Protein AF-A0A2E7T793-F1 (afdb_monomer_li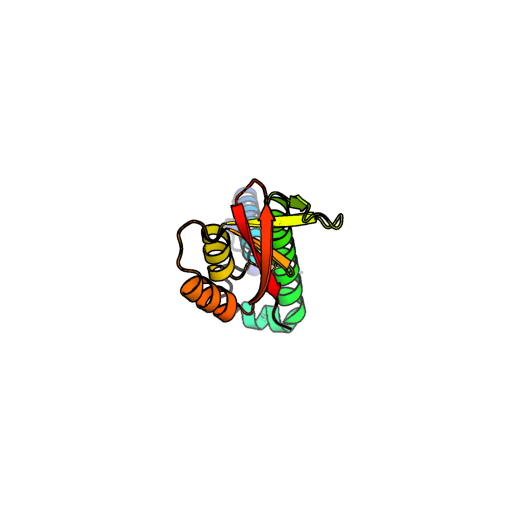te)

Sequence (150 aa):
MVDRARGIGPEYQQSKQQWDGIFEQEWTVMEERLNAGIGLDTIDELRIKNQFGEDFFEKQMNDLIAAEVHQVATEFEEVDIGDGKLLPYVYYEDFMMLSNQGIFRLEEFLLDKSRKWEKKIMEDIGAYGYQKVGYVEIFEEVVLHVTRAT

Structure (mmCIF, N/CA/C/O backbone):
data_AF-A0A2E7T793-F1
#
_entry.id   AF-A0A2E7T793-F1
#
loop_
_atom_site.group_PDB
_atom_site.id
_atom_site.type_symbol
_atom_site.label_atom_id
_atom_site.label_alt_id
_atom_site.label_comp_id
_atom_site.label_asym_id
_atom_site.label_entity_id
_atom_site.label_seq_id
_atom_site.pdbx_PDB_ins_code
_atom_site.Cartn_x
_atom_site.Cartn_y
_atom_site.Cartn_z
_atom_site.occupancy
_atom_site.B_iso_or_equiv
_atom_site.auth_seq_id
_atom_site.auth_comp_id
_atom_site.auth_asym_id
_atom_site.auth_atom_id
_atom_site.pdbx_PDB_model_num
ATOM 1 N N . MET A 1 1 ? 35.932 -16.150 -42.333 1.00 41.97 1 MET A N 1
ATOM 2 C CA . MET A 1 1 ? 35.947 -14.773 -41.776 1.00 41.97 1 MET A CA 1
ATOM 3 C C . MET A 1 1 ? 35.540 -13.684 -42.783 1.00 41.97 1 MET A C 1
ATOM 5 O O . MET A 1 1 ? 35.523 -12.527 -42.396 1.00 41.97 1 MET A O 1
ATOM 9 N N . VAL A 1 2 ? 35.164 -14.006 -44.033 1.00 45.16 2 VAL A N 1
ATOM 10 C CA . VAL A 1 2 ? 34.893 -12.999 -45.088 1.00 45.16 2 VAL A CA 1
ATOM 11 C C . VAL A 1 2 ? 33.400 -12.631 -45.218 1.00 45.16 2 VAL A C 1
ATOM 13 O O . VAL A 1 2 ? 33.073 -11.584 -45.763 1.00 45.16 2 VAL A O 1
ATOM 16 N N . ASP A 1 3 ? 32.483 -13.420 -44.648 1.00 49.38 3 ASP A N 1
ATOM 17 C CA . ASP A 1 3 ? 31.040 -13.216 -44.864 1.00 49.38 3 ASP A CA 1
ATOM 18 C C . ASP A 1 3 ? 30.373 -12.145 -43.988 1.00 49.38 3 ASP A C 1
ATOM 20 O O . ASP A 1 3 ? 29.347 -11.601 -44.382 1.00 49.38 3 ASP A O 1
ATOM 24 N N . ARG A 1 4 ? 30.956 -11.758 -42.842 1.00 49.53 4 ARG A N 1
ATOM 25 C CA . ARG A 1 4 ? 30.376 -10.688 -41.997 1.00 49.53 4 ARG A CA 1
ATOM 26 C C . ARG A 1 4 ? 30.532 -9.291 -42.605 1.00 49.53 4 ARG A C 1
ATOM 28 O O . ARG A 1 4 ? 29.728 -8.412 -42.326 1.00 49.53 4 ARG A O 1
ATOM 35 N N . ALA A 1 5 ? 31.538 -9.099 -43.459 1.00 52.06 5 ALA A N 1
ATOM 36 C CA . ALA A 1 5 ? 31.822 -7.813 -44.093 1.00 52.06 5 ALA A CA 1
ATOM 37 C C . ALA A 1 5 ? 30.872 -7.479 -45.257 1.00 52.06 5 ALA A C 1
ATOM 39 O O . ALA A 1 5 ? 30.818 -6.332 -45.677 1.00 52.06 5 ALA A O 1
ATOM 40 N N . ARG A 1 6 ? 30.124 -8.461 -45.784 1.00 54.72 6 ARG A N 1
ATOM 41 C CA . ARG A 1 6 ? 29.167 -8.250 -46.885 1.00 54.72 6 ARG A CA 1
ATOM 42 C C . ARG A 1 6 ? 27.807 -7.714 -46.437 1.00 54.72 6 ARG A C 1
ATOM 44 O O . ARG A 1 6 ? 27.066 -7.226 -47.280 1.00 54.72 6 ARG A O 1
ATOM 51 N N . GLY A 1 7 ? 27.475 -7.830 -45.150 1.00 58.91 7 GLY A N 1
ATOM 52 C CA . GLY A 1 7 ? 26.200 -7.349 -44.605 1.00 58.91 7 GLY A CA 1
ATOM 53 C C . GLY A 1 7 ? 26.212 -5.878 -44.191 1.00 58.91 7 GLY A C 1
ATOM 54 O O . GLY A 1 7 ? 25.153 -5.299 -43.988 1.00 58.91 7 GLY A O 1
ATOM 55 N N . ILE A 1 8 ? 27.397 -5.278 -44.068 1.00 63.41 8 ILE A N 1
ATOM 56 C CA . ILE A 1 8 ? 27.564 -3.893 -43.641 1.00 63.41 8 ILE A CA 1
ATOM 57 C C . ILE A 1 8 ? 27.995 -3.090 -44.871 1.00 63.41 8 ILE A C 1
ATOM 59 O O . ILE A 1 8 ? 29.052 -3.363 -45.443 1.00 63.41 8 ILE A O 1
ATOM 63 N N . GLY A 1 9 ? 27.157 -2.154 -45.317 1.00 71.00 9 GLY A N 1
ATOM 64 C CA . GLY A 1 9 ? 27.403 -1.403 -46.544 1.00 71.00 9 GLY A CA 1
ATOM 65 C C . GLY A 1 9 ? 28.609 -0.452 -46.458 1.00 71.00 9 GLY A C 1
ATOM 66 O O . GLY A 1 9 ? 29.120 -0.167 -45.367 1.00 71.00 9 GLY A O 1
ATOM 67 N N . PRO A 1 10 ? 29.116 0.024 -47.611 1.00 68.62 10 PRO A N 1
ATOM 68 C CA . PRO A 1 10 ? 30.307 0.880 -47.695 1.00 68.62 10 PRO A CA 1
ATOM 69 C C . PRO A 1 10 ? 30.200 2.180 -46.876 1.00 68.62 10 PRO A C 1
ATOM 71 O O . PRO A 1 10 ? 31.218 2.721 -46.443 1.00 68.62 10 PRO A O 1
ATOM 74 N N . GLU A 1 11 ? 28.984 2.647 -46.604 1.00 66.56 11 GLU A N 1
ATOM 75 C CA . GLU A 1 11 ? 28.648 3.777 -45.735 1.00 66.56 11 GLU A CA 1
ATOM 76 C C . GLU A 1 11 ? 29.141 3.626 -44.287 1.00 66.56 11 GLU A C 1
ATOM 78 O O . GLU A 1 11 ? 29.524 4.618 -43.665 1.00 66.56 11 GLU A O 1
ATOM 83 N N . TYR A 1 12 ? 29.216 2.403 -43.754 1.00 64.44 12 TYR A N 1
ATOM 84 C CA . TYR A 1 12 ? 29.769 2.165 -42.419 1.00 64.44 12 TYR A CA 1
ATOM 85 C C . TYR A 1 12 ? 31.281 2.383 -42.388 1.00 64.44 12 TYR A C 1
ATOM 87 O O . TYR A 1 12 ? 31.822 2.921 -41.427 1.00 64.44 12 TYR A O 1
ATOM 95 N N . GLN A 1 13 ? 31.984 1.998 -43.457 1.00 66.62 13 GLN A N 1
ATOM 96 C CA . GLN A 1 13 ? 33.438 2.150 -43.525 1.00 66.62 13 GLN A CA 1
ATOM 97 C C . GLN A 1 13 ? 33.860 3.613 -43.694 1.00 66.62 13 GLN A C 1
ATOM 99 O O . GLN A 1 13 ? 34.922 3.994 -43.205 1.00 66.62 13 GLN A O 1
ATOM 104 N N . GLN A 1 14 ? 33.032 4.433 -44.349 1.00 72.56 14 GLN A N 1
ATOM 105 C CA . GLN A 1 14 ? 33.290 5.866 -44.528 1.00 72.56 14 GLN A CA 1
ATOM 106 C C . GLN A 1 14 ? 33.033 6.682 -43.255 1.00 72.56 14 GLN A C 1
ATOM 108 O O . GLN A 1 14 ? 33.734 7.663 -43.015 1.00 72.56 14 GLN A O 1
ATOM 113 N N . SER A 1 15 ? 32.086 6.252 -42.419 1.00 68.81 15 SER A N 1
ATOM 114 C CA . SER A 1 15 ? 31.619 7.023 -41.257 1.00 68.81 15 SER A CA 1
ATOM 115 C C . SER A 1 15 ? 31.620 6.195 -39.972 1.00 68.81 15 SER A C 1
ATOM 117 O O . SER A 1 15 ? 30.709 6.305 -39.154 1.00 68.81 15 SER A O 1
ATOM 119 N N . LYS A 1 16 ? 32.633 5.340 -39.788 1.00 76.06 16 LYS A N 1
ATOM 120 C CA . LYS A 1 16 ? 32.642 4.304 -38.745 1.00 76.06 16 LYS A CA 1
ATOM 121 C C . LYS A 1 16 ? 32.351 4.833 -37.338 1.00 76.06 16 LYS A C 1
ATOM 123 O O . LYS A 1 16 ? 31.485 4.299 -36.668 1.00 76.06 16 LYS A O 1
ATOM 128 N N . GLN A 1 17 ? 33.017 5.909 -36.915 1.00 75.94 17 GLN A N 1
ATOM 129 C CA . GLN A 1 17 ? 32.803 6.494 -35.581 1.00 75.94 17 GLN A CA 1
ATOM 130 C C . GLN A 1 17 ? 31.375 7.007 -35.368 1.00 75.94 17 GLN A C 1
ATOM 132 O O . GLN A 1 17 ? 30.849 6.917 -34.265 1.00 75.94 17 GLN A O 1
ATOM 137 N N . GLN A 1 18 ? 30.747 7.542 -36.415 1.00 72.88 18 GLN A N 1
ATOM 138 C CA . GLN A 1 18 ? 29.376 8.032 -36.336 1.00 72.88 18 GLN A CA 1
ATOM 139 C C . GLN A 1 18 ? 28.397 6.866 -36.196 1.00 72.88 18 GLN A C 1
ATOM 141 O O . GLN A 1 18 ? 27.492 6.926 -35.373 1.00 72.88 18 GLN A O 1
ATOM 146 N N . TRP A 1 19 ? 28.603 5.796 -36.962 1.00 74.69 19 TRP A N 1
ATOM 147 C CA . TRP A 1 19 ? 27.784 4.592 -36.866 1.00 74.69 19 TRP A CA 1
ATOM 148 C C . TRP A 1 19 ? 27.990 3.839 -35.558 1.00 74.69 19 TRP A C 1
ATOM 150 O O . TRP A 1 19 ? 27.007 3.410 -34.972 1.00 74.69 19 TRP A O 1
ATOM 160 N N . ASP A 1 20 ? 29.228 3.726 -35.073 1.00 78.19 20 ASP A N 1
ATOM 161 C CA . ASP A 1 20 ? 29.522 3.124 -33.770 1.00 78.19 20 ASP A CA 1
ATOM 162 C C . ASP A 1 20 ? 28.809 3.902 -32.649 1.00 78.19 20 ASP A C 1
ATOM 164 O O . ASP A 1 20 ? 28.155 3.293 -31.809 1.00 78.19 20 ASP A O 1
ATOM 168 N N . GLY A 1 21 ? 28.821 5.241 -32.698 1.00 76.94 21 GLY A N 1
ATOM 169 C CA . GLY A 1 21 ? 28.079 6.074 -31.745 1.00 76.94 21 GLY A CA 1
ATOM 170 C C . GLY A 1 21 ? 26.557 5.928 -31.849 1.00 76.94 21 GLY A C 1
ATOM 171 O O . GLY A 1 21 ? 25.879 5.857 -30.828 1.00 76.94 21 GLY A O 1
ATOM 172 N N . ILE A 1 22 ? 26.014 5.833 -33.067 1.00 75.19 22 ILE A N 1
ATOM 173 C CA . ILE A 1 22 ? 24.586 5.551 -33.281 1.00 75.19 22 ILE A CA 1
ATOM 174 C C . ILE A 1 22 ? 24.234 4.172 -32.715 1.00 75.19 22 ILE A C 1
ATOM 176 O O . ILE A 1 22 ? 23.225 4.036 -32.036 1.00 75.19 22 ILE A O 1
ATOM 180 N N . PHE A 1 23 ? 25.069 3.155 -32.939 1.00 79.31 23 PHE A N 1
ATOM 181 C CA . PHE A 1 23 ? 24.820 1.811 -32.427 1.00 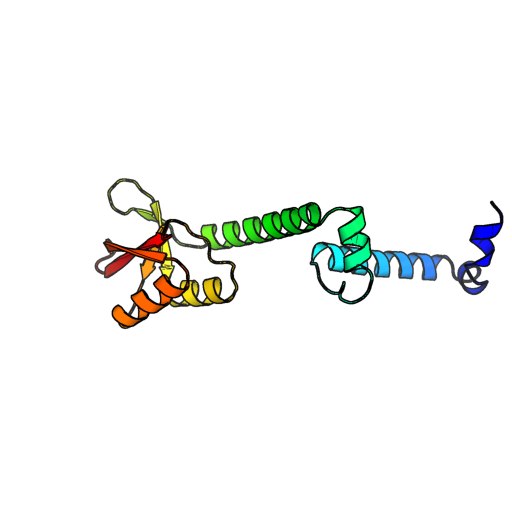79.31 23 PHE A CA 1
ATOM 182 C C . PHE A 1 23 ? 24.891 1.735 -30.908 1.00 79.31 23 PHE A C 1
ATOM 184 O O . PHE A 1 23 ? 24.049 1.068 -30.321 1.00 79.31 23 PHE A O 1
ATOM 191 N N . GLU A 1 24 ? 25.842 2.411 -30.267 1.00 77.31 24 GLU A N 1
ATOM 192 C CA . GLU A 1 24 ? 25.895 2.476 -28.804 1.00 77.31 24 GLU A CA 1
ATOM 193 C C . GLU A 1 24 ? 24.652 3.163 -28.231 1.00 77.31 24 GLU A C 1
ATOM 195 O O . GLU A 1 24 ? 24.066 2.664 -27.276 1.00 77.31 24 GLU A O 1
ATOM 200 N N . GLN A 1 25 ? 24.197 4.260 -28.841 1.00 71.31 25 GLN A N 1
ATOM 201 C CA . GLN A 1 25 ? 22.980 4.950 -28.409 1.00 71.31 25 GLN A CA 1
ATOM 202 C C . GLN A 1 25 ? 21.726 4.090 -28.592 1.00 71.31 25 GLN A C 1
ATOM 204 O O . GLN A 1 25 ? 20.933 3.958 -27.662 1.00 71.31 25 GLN A O 1
ATOM 209 N N . GLU A 1 26 ? 21.558 3.477 -29.764 1.00 72.88 26 GLU A N 1
ATOM 210 C CA . GLU A 1 26 ? 20.443 2.567 -30.040 1.00 72.88 26 GLU A CA 1
ATOM 211 C C . GLU A 1 26 ? 20.490 1.336 -29.126 1.00 72.88 26 GLU A C 1
ATOM 213 O O . GLU A 1 26 ? 19.449 0.882 -28.657 1.00 72.88 26 GLU A O 1
ATOM 218 N N . TRP A 1 27 ? 21.684 0.827 -28.805 1.00 74.44 27 TRP A N 1
ATOM 219 C CA . TRP A 1 27 ? 21.858 -0.282 -27.871 1.00 74.44 27 TRP A CA 1
ATOM 220 C C . TRP A 1 27 ? 21.428 0.088 -26.452 1.00 74.44 27 TRP A C 1
ATOM 222 O O . TRP A 1 27 ? 20.666 -0.662 -25.850 1.00 74.44 27 TRP A O 1
ATOM 232 N N . THR A 1 28 ? 21.838 1.249 -25.937 1.00 71.56 28 THR A N 1
ATOM 233 C CA . THR A 1 28 ? 21.398 1.735 -24.618 1.00 71.56 28 THR A CA 1
ATOM 234 C C . THR A 1 28 ? 19.880 1.898 -24.567 1.00 71.56 28 THR A C 1
ATOM 236 O O . THR A 1 28 ? 19.238 1.452 -23.621 1.00 71.56 28 THR A O 1
ATOM 239 N N . VAL A 1 29 ? 19.275 2.454 -25.621 1.00 71.69 29 VAL A N 1
ATOM 240 C CA . VAL A 1 29 ? 17.813 2.590 -25.717 1.00 71.69 29 VAL A CA 1
ATOM 241 C C . VAL A 1 29 ? 17.124 1.221 -25.752 1.00 71.69 29 VAL A C 1
ATOM 243 O O . VAL A 1 29 ? 16.060 1.049 -25.158 1.00 71.69 29 VAL A O 1
ATOM 246 N N . MET A 1 30 ? 17.706 0.230 -26.431 1.00 67.06 30 MET A N 1
ATOM 247 C CA . MET A 1 30 ? 17.193 -1.143 -26.442 1.00 67.06 30 MET A CA 1
ATOM 248 C C . MET A 1 30 ? 17.345 -1.828 -25.079 1.00 67.06 30 MET A C 1
ATOM 250 O O . MET A 1 30 ? 16.418 -2.505 -24.645 1.00 67.06 30 MET A O 1
ATOM 254 N N . GLU A 1 31 ? 18.469 -1.638 -24.391 1.00 69.88 31 GLU A N 1
ATOM 255 C CA . GLU A 1 31 ? 18.724 -2.171 -23.050 1.00 69.88 31 GLU A CA 1
ATOM 256 C C . GLU A 1 31 ? 17.736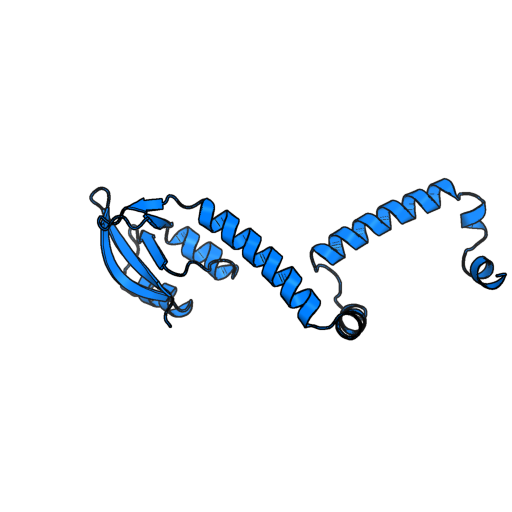 -1.603 -22.023 1.00 69.88 31 GLU A C 1
ATOM 258 O O . GLU A 1 31 ? 17.127 -2.359 -21.267 1.00 69.88 31 GLU A O 1
ATOM 263 N N . GLU A 1 32 ? 17.501 -0.291 -22.043 1.00 64.25 32 GLU A N 1
ATOM 264 C CA . GLU A 1 32 ? 16.512 0.366 -21.185 1.00 64.25 32 GLU A CA 1
ATOM 265 C C . GLU A 1 32 ? 15.094 -0.152 -21.451 1.00 64.25 32 GLU A C 1
ATOM 267 O O . GLU A 1 32 ? 14.361 -0.467 -20.514 1.00 64.25 32 GLU A O 1
ATOM 272 N N . ARG A 1 33 ? 14.712 -0.306 -22.724 1.00 66.06 33 ARG A N 1
ATOM 273 C CA . ARG A 1 33 ? 13.397 -0.847 -23.109 1.00 66.06 33 ARG A CA 1
ATOM 274 C C . ARG A 1 33 ? 13.211 -2.301 -22.693 1.00 66.06 33 ARG A C 1
ATOM 276 O O . ARG A 1 33 ? 12.134 -2.652 -22.216 1.00 66.06 33 ARG A O 1
ATOM 283 N N . LEU A 1 34 ? 14.245 -3.130 -22.848 1.00 64.19 34 LEU A N 1
ATOM 284 C CA . LEU A 1 34 ? 14.230 -4.532 -22.425 1.00 64.19 34 LEU A CA 1
ATOM 285 C C . LEU A 1 34 ? 14.117 -4.657 -20.904 1.00 64.19 34 LEU A C 1
ATOM 287 O O . LEU A 1 34 ? 13.298 -5.435 -20.427 1.00 64.19 34 LEU A O 1
ATOM 291 N N . ASN A 1 35 ? 14.877 -3.859 -20.152 1.00 63.69 35 ASN A N 1
ATOM 292 C CA . ASN A 1 35 ? 14.804 -3.838 -18.691 1.00 63.69 35 ASN A CA 1
ATOM 293 C C . ASN A 1 35 ? 13.456 -3.309 -18.175 1.00 63.69 35 ASN A C 1
ATOM 295 O O . ASN A 1 35 ? 12.989 -3.755 -17.131 1.00 63.69 35 ASN A O 1
ATOM 299 N N . ALA A 1 36 ? 12.822 -2.384 -18.900 1.00 62.78 36 ALA A N 1
ATOM 300 C CA . ALA A 1 36 ? 11.504 -1.847 -18.565 1.00 62.78 36 ALA A CA 1
ATOM 301 C C . ALA A 1 36 ? 10.332 -2.716 -19.064 1.00 62.78 36 ALA A C 1
ATOM 303 O O . ALA A 1 36 ? 9.185 -2.441 -18.722 1.00 62.78 36 ALA A O 1
ATOM 304 N N . GLY A 1 37 ? 10.590 -3.733 -19.895 1.00 56.50 37 GLY A N 1
ATOM 305 C CA . GLY A 1 37 ? 9.549 -4.575 -20.493 1.00 56.50 37 GLY A CA 1
ATOM 306 C C . GLY A 1 37 ? 8.652 -3.862 -21.518 1.00 56.50 37 GLY A C 1
ATOM 307 O O . GLY A 1 37 ? 7.553 -4.335 -21.792 1.00 56.50 37 GLY A O 1
ATOM 308 N N . ILE A 1 38 ? 9.086 -2.730 -22.091 1.00 53.56 38 ILE A N 1
ATOM 309 C CA . ILE A 1 38 ? 8.273 -1.893 -22.994 1.00 53.56 38 ILE A CA 1
ATOM 310 C C . ILE A 1 38 ? 8.713 -2.096 -24.455 1.00 53.56 38 ILE A C 1
ATOM 312 O O . ILE A 1 38 ? 9.834 -1.743 -24.823 1.00 53.56 38 ILE A O 1
ATOM 316 N N . GLY A 1 39 ? 7.804 -2.575 -25.318 1.00 51.88 39 GLY A N 1
ATOM 317 C CA . GLY A 1 39 ? 7.980 -2.589 -26.781 1.00 51.88 39 GLY A CA 1
ATOM 318 C C . GLY A 1 39 ? 8.392 -3.926 -27.410 1.00 51.88 39 GLY A C 1
ATOM 319 O O . GLY A 1 39 ? 9.032 -3.926 -28.461 1.00 51.88 39 GLY A O 1
ATOM 320 N N . LEU A 1 40 ? 8.018 -5.060 -26.815 1.00 53.34 40 LEU A N 1
ATOM 321 C CA . LEU A 1 40 ? 8.296 -6.405 -27.346 1.00 53.34 40 LEU A CA 1
ATOM 322 C C . LEU A 1 40 ? 7.102 -7.006 -28.116 1.00 53.34 40 LEU A C 1
ATOM 324 O O . LEU A 1 40 ? 6.985 -8.219 -28.256 1.00 53.34 40 LEU A O 1
ATOM 328 N N . ASP A 1 41 ? 6.227 -6.167 -28.659 1.00 52.44 41 ASP A N 1
ATOM 329 C CA . ASP A 1 41 ? 4.821 -6.540 -28.848 1.00 52.44 41 ASP A CA 1
ATOM 330 C C . ASP A 1 41 ? 4.484 -7.398 -30.081 1.00 52.44 41 ASP A C 1
ATOM 332 O O . ASP A 1 41 ? 3.302 -7.613 -30.331 1.00 52.44 41 ASP A O 1
ATOM 336 N N . THR A 1 42 ? 5.423 -7.896 -30.901 1.00 56.81 42 THR A N 1
ATOM 337 C CA . THR A 1 42 ? 4.983 -8.654 -32.106 1.00 56.81 42 THR A CA 1
ATOM 338 C C . THR A 1 42 ? 5.787 -9.868 -32.571 1.00 56.81 42 THR A C 1
ATOM 340 O O . THR A 1 42 ? 5.180 -10.740 -33.189 1.00 56.81 42 THR A O 1
ATOM 343 N N . ILE A 1 43 ? 7.089 -10.019 -32.298 1.00 51.19 43 ILE A N 1
ATOM 344 C CA . ILE A 1 43 ? 7.855 -11.220 -32.729 1.00 51.19 43 ILE A CA 1
ATOM 345 C C . ILE A 1 43 ? 8.939 -11.614 -31.708 1.00 51.19 43 ILE A C 1
ATOM 347 O O . ILE A 1 43 ? 9.193 -12.804 -31.501 1.00 51.19 43 ILE A O 1
ATOM 351 N N . ASP A 1 44 ? 9.544 -10.639 -31.029 1.00 52.44 44 ASP A N 1
ATOM 352 C CA . ASP A 1 44 ? 10.656 -10.876 -30.105 1.00 52.44 44 ASP A CA 1
ATOM 353 C C . ASP A 1 44 ? 10.222 -11.436 -28.743 1.00 52.44 44 ASP A C 1
ATOM 355 O O . ASP A 1 44 ? 10.937 -12.277 -28.202 1.00 52.44 44 ASP A O 1
ATOM 359 N N . GLU A 1 45 ? 9.023 -11.110 -28.240 1.00 52.41 45 GLU A N 1
ATOM 360 C CA . GLU A 1 45 ? 8.473 -11.712 -27.013 1.00 52.41 45 GLU A CA 1
ATOM 361 C C . GLU A 1 45 ? 8.450 -13.246 -27.083 1.00 52.41 45 GLU A C 1
ATOM 363 O O . GLU A 1 45 ? 8.926 -13.916 -26.175 1.00 52.41 45 GLU A O 1
ATOM 368 N N . LEU A 1 46 ? 7.959 -13.820 -28.188 1.00 50.84 46 LEU A N 1
ATOM 369 C CA . LEU A 1 46 ? 7.848 -15.272 -28.378 1.00 50.84 46 LEU A CA 1
ATOM 370 C C . LEU A 1 46 ? 9.211 -15.960 -28.485 1.00 50.84 46 LEU A C 1
ATOM 372 O O . LEU A 1 46 ? 9.364 -17.104 -28.052 1.00 50.84 46 LEU A O 1
ATOM 376 N N . ARG A 1 47 ? 10.205 -15.291 -29.078 1.00 51.41 47 ARG A N 1
ATOM 377 C CA . ARG A 1 47 ? 11.543 -15.863 -29.264 1.00 51.41 47 ARG A CA 1
ATOM 378 C C . ARG A 1 47 ? 12.378 -15.752 -27.993 1.00 51.41 47 ARG A C 1
ATOM 380 O O . ARG A 1 47 ? 13.072 -16.702 -27.650 1.00 51.41 47 ARG A O 1
ATOM 387 N N . ILE A 1 48 ? 12.276 -14.628 -27.288 1.00 53.97 48 ILE A N 1
ATOM 388 C CA . ILE A 1 48 ? 12.987 -14.365 -26.037 1.00 53.97 48 ILE A CA 1
ATOM 389 C C . ILE A 1 48 ? 12.353 -15.168 -24.882 1.00 53.97 48 ILE A C 1
ATOM 391 O O . ILE A 1 48 ? 13.095 -15.825 -24.152 1.00 53.97 48 ILE A O 1
ATOM 395 N N . LYS A 1 49 ? 11.013 -15.261 -24.786 1.00 51.56 49 LYS A N 1
ATOM 396 C CA . LYS A 1 49 ? 10.315 -16.160 -23.836 1.00 51.56 49 LYS A CA 1
ATOM 397 C C . LYS A 1 49 ? 10.687 -17.631 -24.046 1.00 51.56 49 LYS A C 1
ATOM 399 O O . LYS A 1 49 ? 10.934 -18.334 -23.075 1.00 51.56 49 LYS A O 1
ATOM 404 N N . ASN A 1 50 ? 10.825 -18.093 -25.294 1.00 59.09 50 ASN A N 1
ATOM 405 C CA . ASN A 1 50 ? 11.279 -19.464 -25.577 1.00 59.09 50 ASN A CA 1
ATOM 406 C C . ASN A 1 50 ? 12.762 -19.717 -25.250 1.00 59.09 50 ASN A C 1
ATOM 408 O O . ASN A 1 50 ? 13.147 -20.868 -25.055 1.00 59.09 50 ASN A O 1
ATOM 412 N N . GLN A 1 51 ? 13.610 -18.683 -25.237 1.00 56.41 51 GLN A N 1
ATOM 413 C CA . GLN A 1 51 ? 15.059 -18.836 -25.060 1.00 56.41 51 GLN A CA 1
ATOM 414 C C . GLN A 1 51 ? 15.510 -18.655 -23.603 1.00 56.41 51 GLN A C 1
ATOM 416 O O . GLN A 1 51 ? 16.464 -19.307 -23.184 1.00 56.41 51 GLN A O 1
ATOM 421 N N . PHE A 1 52 ? 14.819 -17.805 -22.838 1.00 56.16 52 PHE A N 1
ATOM 422 C CA . PHE A 1 52 ? 15.108 -17.530 -21.425 1.00 56.16 52 PHE A CA 1
ATOM 423 C C . PHE A 1 52 ? 14.090 -18.155 -20.456 1.00 56.16 52 PHE A C 1
ATOM 425 O O . PHE A 1 52 ? 14.385 -18.268 -19.269 1.00 56.16 52 PHE A O 1
ATOM 432 N N . GLY A 1 53 ? 12.943 -18.624 -20.960 1.00 58.91 53 GLY A N 1
ATOM 433 C CA . GLY A 1 53 ? 11.828 -19.132 -20.158 1.00 58.91 53 GLY A CA 1
ATOM 434 C C . GLY A 1 53 ? 10.918 -18.007 -19.656 1.00 58.91 53 GLY A C 1
ATOM 435 O O . GLY A 1 53 ? 11.382 -16.899 -19.383 1.00 58.91 53 GLY A O 1
ATOM 436 N N . GLU A 1 54 ? 9.616 -18.290 -19.529 1.00 55.78 54 GLU A N 1
ATOM 437 C CA . GLU A 1 54 ? 8.635 -17.361 -18.933 1.00 55.78 54 GLU A CA 1
ATOM 438 C C . GLU A 1 54 ? 9.041 -16.964 -17.501 1.00 55.78 54 GLU A C 1
ATOM 440 O O . GLU A 1 54 ? 8.966 -15.789 -17.140 1.00 55.78 54 GLU A O 1
ATOM 445 N N . ASP A 1 55 ? 9.632 -17.904 -16.757 1.00 57.16 55 ASP A N 1
ATOM 446 C CA . ASP A 1 55 ? 10.116 -17.720 -15.384 1.00 57.16 55 ASP A CA 1
ATOM 447 C C . ASP A 1 55 ? 11.164 -16.602 -15.227 1.00 57.16 55 ASP A C 1
ATOM 449 O O . ASP A 1 55 ? 11.254 -15.982 -14.166 1.00 57.16 55 ASP A O 1
ATOM 453 N N . PHE A 1 56 ? 11.987 -16.331 -16.251 1.00 60.66 56 PHE A N 1
ATOM 454 C CA . PHE A 1 56 ? 13.042 -15.312 -16.166 1.00 60.66 56 PHE A CA 1
ATOM 455 C C . PHE A 1 56 ? 12.453 -13.898 -16.114 1.00 60.66 56 PHE A C 1
ATOM 457 O O . PHE A 1 56 ? 12.854 -13.084 -15.280 1.00 60.66 56 PHE A O 1
ATOM 464 N N . PHE A 1 57 ? 11.466 -13.632 -16.970 1.00 55.66 57 PHE A N 1
ATOM 465 C CA . PHE A 1 57 ? 10.781 -12.342 -17.023 1.00 55.66 57 PHE A CA 1
ATOM 466 C C . PHE A 1 57 ? 9.814 -12.177 -15.864 1.00 55.66 57 PHE A C 1
ATOM 468 O O . PHE A 1 57 ? 9.787 -11.110 -15.259 1.00 55.66 57 PHE A O 1
ATOM 475 N N . GLU A 1 58 ? 9.083 -13.233 -15.496 1.00 60.88 58 GLU A N 1
ATOM 476 C CA . GLU A 1 58 ? 8.228 -13.193 -14.312 1.00 60.88 58 GLU A CA 1
ATOM 477 C C . GLU A 1 58 ? 9.034 -12.895 -13.055 1.00 60.88 58 GLU A C 1
ATOM 479 O O . GLU A 1 58 ? 8.620 -12.064 -12.256 1.00 60.88 58 GLU A O 1
ATOM 484 N N . LYS A 1 59 ? 10.208 -13.510 -12.883 1.00 64.75 59 LYS A N 1
ATOM 485 C CA . LYS A 1 59 ? 11.058 -13.236 -11.726 1.00 64.75 59 LYS A CA 1
ATOM 486 C C . LYS A 1 59 ? 11.592 -11.808 -11.731 1.00 64.75 59 LYS A C 1
ATOM 488 O O . LYS A 1 59 ? 11.473 -11.136 -10.717 1.00 64.75 59 LYS A O 1
ATOM 493 N N . GLN A 1 60 ? 12.142 -11.329 -12.845 1.00 62.41 60 GLN A N 1
ATOM 494 C CA . GLN A 1 60 ? 12.701 -9.975 -12.908 1.00 62.41 60 GLN A CA 1
ATOM 495 C C . GLN A 1 60 ? 11.618 -8.904 -12.718 1.00 62.41 60 GLN A C 1
ATOM 497 O O . GLN A 1 60 ? 11.823 -7.931 -11.998 1.00 62.41 60 GLN A O 1
ATOM 502 N N . MET A 1 61 ? 10.442 -9.115 -13.308 1.00 58.62 61 MET A N 1
ATOM 503 C CA . MET A 1 61 ? 9.284 -8.246 -13.136 1.00 58.62 61 MET A CA 1
ATOM 504 C C . MET A 1 61 ? 8.737 -8.315 -11.706 1.00 58.62 61 MET A C 1
ATOM 506 O O . MET A 1 61 ? 8.449 -7.278 -11.122 1.00 58.62 61 MET A O 1
ATOM 510 N N . ASN A 1 62 ? 8.647 -9.505 -11.104 1.00 62.66 62 ASN A N 1
ATOM 511 C CA . ASN A 1 62 ? 8.256 -9.659 -9.702 1.00 62.66 62 ASN A CA 1
ATOM 512 C C . ASN A 1 62 ? 9.263 -9.008 -8.753 1.00 62.66 62 ASN A C 1
ATOM 514 O O . ASN A 1 62 ? 8.839 -8.406 -7.776 1.00 62.66 62 ASN A O 1
ATOM 518 N N . ASP A 1 63 ? 10.562 -9.092 -9.036 1.00 65.94 63 ASP A N 1
ATOM 519 C CA . ASP A 1 63 ? 11.612 -8.457 -8.239 1.00 65.94 63 ASP A CA 1
ATOM 520 C C . ASP A 1 63 ? 11.527 -6.922 -8.348 1.00 65.94 63 ASP A C 1
ATOM 522 O O . ASP A 1 63 ? 11.639 -6.230 -7.336 1.00 65.94 63 ASP A O 1
ATOM 526 N N . LEU A 1 64 ? 11.257 -6.380 -9.544 1.00 63.06 64 LEU A N 1
ATOM 527 C CA . LEU A 1 64 ? 11.015 -4.946 -9.755 1.00 63.06 64 LEU A CA 1
ATOM 528 C C . LEU A 1 64 ? 9.748 -4.468 -9.034 1.00 63.06 64 LEU A C 1
ATOM 530 O O . LEU A 1 64 ? 9.803 -3.493 -8.289 1.00 63.06 64 LEU A O 1
ATOM 534 N N . ILE A 1 65 ? 8.634 -5.190 -9.186 1.00 62.53 65 ILE A N 1
ATOM 535 C CA . ILE A 1 65 ? 7.374 -4.896 -8.490 1.00 62.53 65 ILE A CA 1
ATOM 536 C C . ILE A 1 65 ? 7.569 -5.009 -6.976 1.00 62.53 65 ILE A C 1
ATOM 538 O O . ILE A 1 65 ? 7.078 -4.169 -6.235 1.00 62.53 65 ILE A O 1
ATOM 542 N N . ALA A 1 66 ? 8.294 -6.017 -6.489 1.00 61.75 66 ALA A N 1
ATOM 543 C CA . ALA A 1 66 ? 8.574 -6.178 -5.066 1.00 61.75 66 ALA A CA 1
ATOM 544 C C . ALA A 1 66 ? 9.433 -5.029 -4.521 1.00 61.75 66 ALA A C 1
ATOM 546 O O . ALA A 1 66 ? 9.192 -4.571 -3.405 1.00 61.75 66 ALA A O 1
ATOM 547 N N . ALA A 1 67 ? 10.401 -4.537 -5.299 1.00 60.38 67 ALA A N 1
ATOM 548 C CA . ALA A 1 67 ? 11.199 -3.374 -4.931 1.00 60.38 67 ALA A CA 1
ATOM 549 C C . ALA A 1 67 ? 10.352 -2.092 -4.872 1.00 60.38 67 ALA A C 1
ATOM 551 O O . ALA A 1 67 ? 10.483 -1.326 -3.919 1.00 60.38 67 ALA A O 1
ATOM 552 N N . GLU A 1 68 ? 9.453 -1.883 -5.836 1.00 59.62 68 GLU A N 1
ATOM 553 C CA . GLU A 1 68 ? 8.527 -0.744 -5.863 1.00 59.62 68 GLU A CA 1
ATOM 554 C C . GLU A 1 68 ? 7.518 -0.803 -4.707 1.00 59.62 68 GLU A C 1
ATOM 556 O O . GLU A 1 68 ? 7.368 0.159 -3.958 1.00 59.62 68 GLU A O 1
ATOM 561 N N . VAL A 1 69 ? 6.911 -1.971 -4.471 1.00 57.44 69 VAL A N 1
ATOM 562 C CA . VAL A 1 69 ? 6.046 -2.243 -3.311 1.00 57.44 69 VAL A CA 1
ATOM 563 C C . VAL A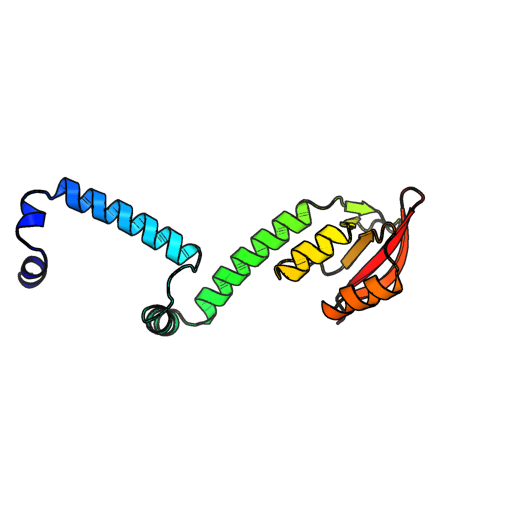 1 69 ? 6.774 -1.926 -2.007 1.00 57.44 69 VAL A C 1
ATOM 565 O O . VAL A 1 69 ? 6.190 -1.324 -1.112 1.00 57.44 69 VAL A O 1
ATOM 568 N N . HIS A 1 70 ? 8.036 -2.340 -1.875 1.00 55.44 70 HIS A N 1
ATOM 569 C CA . HIS A 1 70 ? 8.817 -2.104 -0.665 1.00 55.44 70 HIS A CA 1
ATOM 570 C C . HIS A 1 70 ? 9.113 -0.617 -0.448 1.00 55.44 70 HIS A C 1
ATOM 572 O O . HIS A 1 70 ? 9.034 -0.145 0.685 1.00 55.44 70 HIS A O 1
ATOM 578 N N . GLN A 1 71 ? 9.408 0.129 -1.515 1.00 56.81 71 GLN A N 1
ATOM 579 C CA . GLN A 1 71 ? 9.568 1.582 -1.435 1.00 56.81 71 GLN A CA 1
ATOM 580 C C . GLN A 1 71 ? 8.278 2.248 -0.958 1.00 56.81 71 GLN A C 1
ATOM 582 O O . GLN A 1 71 ? 8.308 2.946 0.050 1.00 56.81 71 GLN A O 1
ATOM 587 N N . VAL A 1 72 ? 7.142 1.940 -1.587 1.00 59.94 72 VAL A N 1
ATOM 588 C CA . VAL A 1 72 ? 5.835 2.494 -1.199 1.00 59.94 72 VAL A CA 1
ATOM 589 C C . VAL A 1 72 ? 5.459 2.094 0.233 1.00 59.94 72 VAL A C 1
ATOM 591 O O . VAL A 1 72 ? 4.971 2.915 1.000 1.00 59.94 72 VAL A O 1
ATOM 594 N N . ALA A 1 73 ? 5.738 0.853 0.643 1.00 58.22 73 ALA A N 1
ATOM 595 C CA . ALA A 1 73 ? 5.514 0.397 2.014 1.00 58.22 73 ALA A CA 1
ATOM 596 C C . ALA A 1 73 ? 6.353 1.174 3.045 1.00 58.22 73 ALA A C 1
ATOM 598 O O . ALA A 1 73 ? 5.870 1.438 4.141 1.00 58.22 73 ALA A O 1
ATOM 599 N N . THR A 1 74 ? 7.585 1.548 2.685 1.00 59.06 74 THR A N 1
ATOM 600 C CA . THR A 1 74 ? 8.502 2.331 3.534 1.00 59.06 74 THR A CA 1
ATOM 601 C C . THR A 1 74 ? 8.088 3.806 3.630 1.00 59.06 74 THR A C 1
ATOM 603 O O . THR A 1 74 ? 8.505 4.499 4.555 1.00 59.06 74 THR A O 1
ATOM 606 N N . GLU A 1 75 ? 7.276 4.305 2.695 1.00 73.31 75 GLU A N 1
ATOM 607 C CA . GLU A 1 75 ? 6.774 5.686 2.712 1.00 73.31 75 GLU A CA 1
ATOM 608 C C . GLU A 1 75 ? 5.614 5.899 3.692 1.00 73.31 75 GLU A C 1
ATOM 610 O O . GLU A 1 75 ? 5.373 7.034 4.106 1.00 73.31 75 GLU A O 1
ATOM 615 N N . PHE A 1 76 ? 4.904 4.839 4.089 1.00 83.88 76 PHE A N 1
ATOM 616 C CA . PHE A 1 76 ? 3.832 4.964 5.072 1.00 83.88 76 PHE A CA 1
ATOM 617 C C . PHE A 1 76 ? 4.387 5.178 6.479 1.00 83.88 76 PHE A C 1
ATOM 619 O O . PHE A 1 76 ? 5.336 4.522 6.907 1.00 83.88 76 PHE A O 1
ATOM 626 N N . GLU A 1 77 ? 3.744 6.068 7.232 1.00 84.88 77 GLU A N 1
ATOM 627 C CA . GLU A 1 77 ? 4.059 6.252 8.644 1.00 84.88 77 GLU A CA 1
ATOM 628 C C . GLU A 1 77 ? 3.677 4.991 9.426 1.00 84.88 77 GLU A C 1
ATOM 630 O O . GLU A 1 77 ? 2.539 4.526 9.370 1.00 84.88 77 GLU A O 1
ATOM 635 N N . GLU A 1 78 ? 4.628 4.422 10.163 1.00 87.69 78 GLU A N 1
ATOM 636 C CA . GLU A 1 78 ? 4.361 3.290 11.044 1.00 87.69 78 GLU A CA 1
ATOM 637 C C . GLU A 1 78 ? 3.834 3.767 12.397 1.00 87.69 78 GLU A C 1
ATOM 639 O O . GLU A 1 78 ? 4.403 4.660 13.032 1.00 87.69 78 GLU A O 1
ATOM 644 N N . VAL A 1 79 ? 2.764 3.131 12.868 1.00 86.69 79 VAL A N 1
ATOM 645 C CA . VAL A 1 79 ? 2.109 3.483 14.126 1.00 86.69 79 VAL A CA 1
ATOM 646 C C . VAL A 1 79 ? 2.032 2.274 15.051 1.00 86.69 79 VAL A C 1
ATOM 648 O O . VAL A 1 79 ? 1.699 1.168 14.624 1.00 86.69 79 VAL A O 1
ATOM 651 N N . ASP A 1 80 ? 2.340 2.492 16.332 1.00 85.25 80 ASP A N 1
ATOM 652 C CA . ASP A 1 80 ? 2.224 1.472 17.377 1.00 85.25 80 ASP A CA 1
ATOM 653 C C . ASP A 1 80 ? 0.759 1.299 17.788 1.00 85.25 80 ASP A C 1
ATOM 655 O O . ASP A 1 80 ? 0.104 2.245 18.229 1.00 85.25 80 ASP A O 1
ATOM 659 N N . ILE A 1 81 ? 0.251 0.074 17.659 1.00 81.75 81 ILE A N 1
ATOM 660 C CA . ILE A 1 81 ? -1.122 -0.285 18.041 1.00 81.75 81 ILE A CA 1
ATOM 661 C C . ILE A 1 81 ? -1.282 -0.627 19.534 1.00 81.75 81 ILE A C 1
ATOM 663 O O . ILE A 1 81 ? -2.361 -1.040 19.952 1.00 81.75 81 ILE A O 1
ATOM 667 N N . GLY A 1 82 ? -0.234 -0.471 20.349 1.00 73.19 82 GLY A N 1
ATOM 668 C CA . GLY A 1 82 ? -0.258 -0.655 21.806 1.00 73.19 82 GLY A CA 1
ATOM 669 C C . GLY A 1 82 ? 0.281 -2.004 22.292 1.00 73.19 82 GLY A C 1
ATOM 670 O O . GLY A 1 82 ? 0.670 -2.118 23.453 1.00 73.19 82 GLY A O 1
ATOM 671 N N . ASP A 1 83 ? 0.388 -2.992 21.400 1.00 73.50 83 ASP A N 1
ATOM 672 C CA . ASP A 1 83 ? 0.989 -4.308 21.675 1.00 73.50 83 ASP A CA 1
ATOM 673 C C . ASP A 1 83 ? 2.488 -4.368 21.296 1.00 73.50 83 ASP A C 1
ATOM 675 O O . ASP A 1 83 ? 3.086 -5.446 21.239 1.00 73.50 83 ASP A O 1
ATOM 679 N N . GLY A 1 84 ? 3.112 -3.217 21.006 1.00 75.31 84 GLY A N 1
ATOM 680 C CA . GLY A 1 84 ? 4.490 -3.128 20.508 1.00 75.31 84 GLY A CA 1
ATOM 681 C C . GLY A 1 84 ? 4.633 -3.541 19.041 1.00 75.31 84 GLY A C 1
ATOM 682 O O . GLY A 1 84 ? 5.743 -3.793 18.567 1.00 75.31 84 GLY A O 1
ATOM 683 N N . LYS A 1 85 ? 3.509 -3.642 18.325 1.00 84.06 85 LYS A N 1
ATOM 684 C CA . LYS A 1 85 ? 3.454 -3.933 16.895 1.00 84.06 85 LYS A CA 1
ATOM 685 C C . LYS A 1 85 ? 3.308 -2.620 16.133 1.00 84.06 85 LYS A C 1
ATOM 687 O O . LYS A 1 85 ? 2.352 -1.882 16.348 1.00 84.06 85 LYS A O 1
ATOM 692 N N . LEU A 1 86 ? 4.247 -2.364 15.232 1.00 88.81 86 LEU A N 1
ATOM 693 C CA . LEU A 1 86 ? 4.195 -1.240 14.306 1.00 88.81 86 LEU A CA 1
ATOM 694 C C . LEU A 1 86 ? 3.463 -1.675 13.038 1.00 88.81 86 LEU A C 1
ATOM 696 O O . LEU A 1 86 ? 3.785 -2.718 12.465 1.00 88.81 86 LEU A O 1
ATOM 700 N N . LEU A 1 87 ? 2.453 -0.907 12.636 1.00 90.94 87 LEU A N 1
ATOM 701 C CA . LEU A 1 87 ? 1.707 -1.134 11.403 1.00 90.94 87 LEU A CA 1
ATOM 702 C C . LEU A 1 87 ? 1.699 0.128 10.532 1.00 90.94 87 LEU A C 1
ATOM 704 O O . LEU A 1 87 ? 1.554 1.224 11.076 1.00 90.94 87 LEU A O 1
ATOM 708 N N . PRO A 1 88 ? 1.787 -0.012 9.197 1.00 92.62 88 PRO A N 1
ATOM 709 C CA . PRO A 1 88 ? 1.655 1.113 8.278 1.00 92.62 88 PRO A CA 1
ATOM 710 C C . PRO A 1 88 ? 0.288 1.795 8.399 1.00 92.62 88 PRO A C 1
ATOM 712 O O . PRO A 1 88 ? -0.750 1.123 8.364 1.00 92.62 88 PRO A O 1
ATOM 715 N N . TYR A 1 89 ? 0.286 3.122 8.497 1.00 91.25 89 TYR A N 1
ATOM 716 C CA . TYR A 1 89 ? -0.899 3.968 8.419 1.00 91.25 89 TYR A CA 1
ATOM 717 C C . TYR A 1 89 ? -1.155 4.379 6.970 1.00 91.25 89 TYR A C 1
ATOM 719 O O . TYR A 1 89 ? -0.344 5.058 6.344 1.00 91.25 89 TYR A O 1
ATOM 727 N N . VAL A 1 90 ? -2.300 3.968 6.433 1.00 91.88 90 VAL A N 1
ATOM 728 C CA . VAL A 1 90 ? -2.650 4.117 5.021 1.00 91.88 90 VAL A CA 1
ATOM 729 C C . VAL A 1 90 ? -3.934 4.924 4.897 1.00 91.88 90 VAL A C 1
ATOM 731 O O . VAL A 1 90 ? -4.969 4.567 5.467 1.00 91.88 90 VAL A O 1
ATOM 734 N N . TYR A 1 91 ? -3.910 5.984 4.091 1.00 91.00 91 TYR A N 1
ATOM 735 C CA . TYR A 1 91 ? -5.132 6.688 3.723 1.00 91.00 91 TYR A CA 1
ATOM 736 C C . TYR A 1 91 ? -5.923 5.884 2.695 1.00 91.00 91 TYR A C 1
ATOM 738 O O . TYR A 1 91 ? -5.365 5.283 1.776 1.00 91.00 91 TYR A O 1
ATOM 746 N N . TYR A 1 92 ? -7.253 5.916 2.788 1.00 91.19 92 TYR A N 1
ATOM 747 C CA . TYR A 1 92 ? -8.105 5.221 1.819 1.00 91.19 92 TYR A CA 1
ATOM 748 C C . TYR A 1 92 ? -7.826 5.623 0.358 1.00 91.19 92 TYR A C 1
ATOM 750 O O . TYR A 1 92 ? -8.000 4.814 -0.551 1.00 91.19 92 TYR A O 1
ATOM 758 N N . GLU A 1 93 ? -7.419 6.866 0.103 1.00 88.75 93 GLU A N 1
ATOM 759 C CA . GLU A 1 93 ? -7.127 7.331 -1.259 1.00 88.75 93 GLU A CA 1
ATOM 760 C C . GLU A 1 93 ? -5.866 6.682 -1.825 1.00 88.75 93 GLU A C 1
ATOM 762 O O . GLU A 1 93 ? -5.901 6.212 -2.964 1.00 88.75 93 GLU A O 1
ATOM 767 N N . ASP A 1 94 ? -4.827 6.544 -1.003 1.00 88.88 94 ASP A N 1
ATOM 768 C CA . ASP A 1 94 ? -3.601 5.832 -1.360 1.00 88.88 94 ASP A CA 1
ATOM 769 C C . ASP A 1 94 ? -3.877 4.345 -1.555 1.00 88.88 94 ASP A C 1
ATOM 771 O O . ASP A 1 94 ? -3.473 3.773 -2.566 1.00 88.88 94 ASP A O 1
ATOM 775 N N . PHE A 1 95 ? -4.657 3.730 -0.656 1.00 92.00 95 PHE A N 1
ATOM 776 C CA . PHE A 1 95 ? -5.099 2.344 -0.814 1.00 92.00 95 PHE A CA 1
ATOM 777 C C . PHE A 1 95 ? -5.759 2.124 -2.180 1.00 92.00 95 PHE A C 1
ATOM 779 O O . PHE A 1 95 ? -5.373 1.216 -2.915 1.00 92.00 95 PHE A O 1
ATOM 786 N N . MET A 1 96 ? -6.729 2.965 -2.551 1.00 90.81 96 MET A N 1
ATOM 787 C CA . MET A 1 96 ? -7.420 2.840 -3.835 1.00 90.81 96 MET A CA 1
ATOM 788 C C . MET A 1 96 ? -6.478 3.087 -5.013 1.00 90.81 96 MET A C 1
ATOM 790 O O . MET A 1 96 ? -6.518 2.340 -5.988 1.00 90.81 96 MET A O 1
ATOM 794 N N . MET A 1 97 ? -5.636 4.118 -4.940 1.00 86.81 97 MET A N 1
ATOM 795 C CA . MET A 1 97 ? -4.686 4.458 -5.998 1.00 86.81 97 MET A CA 1
ATOM 796 C C . MET A 1 97 ? -3.717 3.303 -6.269 1.00 86.81 97 MET A C 1
ATOM 798 O O . MET A 1 97 ? -3.606 2.852 -7.409 1.00 86.81 97 MET A O 1
ATOM 802 N N . LEU A 1 98 ? -3.070 2.793 -5.224 1.00 87.50 98 LEU A N 1
ATOM 803 C CA . LEU A 1 98 ? -2.069 1.734 -5.313 1.00 87.50 98 LEU A CA 1
ATOM 804 C C . LEU A 1 98 ? -2.700 0.377 -5.659 1.00 87.50 98 LEU A C 1
ATOM 806 O O . LEU A 1 98 ? -2.115 -0.406 -6.409 1.00 87.50 98 LEU A O 1
ATOM 810 N N . SER A 1 99 ? -3.912 0.100 -5.164 1.00 88.25 99 SER A N 1
ATOM 811 C CA . SER A 1 99 ? -4.642 -1.134 -5.495 1.00 88.25 99 SER A CA 1
ATOM 812 C C . SER A 1 99 ? -5.078 -1.148 -6.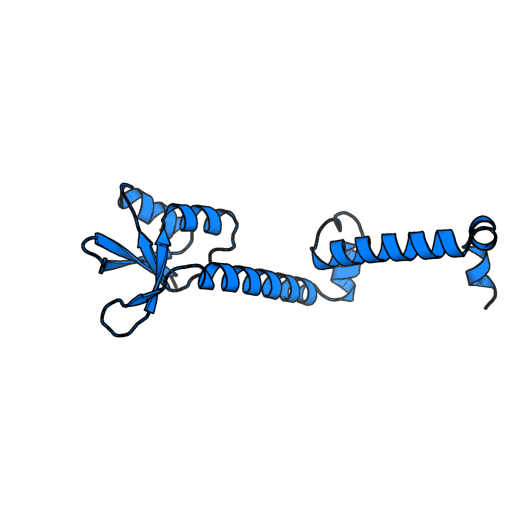957 1.00 88.25 99 SER A C 1
ATOM 814 O O . SER A 1 99 ? -4.902 -2.156 -7.637 1.00 88.25 99 SER A O 1
ATOM 816 N N . ASN A 1 100 ? -5.560 -0.016 -7.483 1.00 85.69 100 ASN A N 1
ATOM 817 C CA . ASN A 1 100 ? -5.906 0.122 -8.901 1.00 85.69 100 ASN A CA 1
ATOM 818 C C . ASN A 1 100 ? -4.693 -0.088 -9.824 1.00 85.69 100 ASN A C 1
ATOM 820 O O . ASN A 1 100 ? -4.851 -0.563 -10.945 1.00 85.69 100 ASN A O 1
ATOM 824 N N . GLN A 1 101 ? -3.493 0.275 -9.365 1.00 82.19 101 GLN A N 1
ATOM 825 C CA . GLN A 1 101 ? -2.234 0.069 -10.087 1.00 82.19 101 GLN A CA 1
ATOM 826 C C . GLN A 1 101 ? -1.679 -1.360 -9.934 1.00 82.19 101 GLN A C 1
ATOM 828 O O . GLN A 1 101 ? -0.740 -1.728 -10.632 1.00 82.19 101 GLN A O 1
ATOM 833 N N . GLY A 1 102 ? -2.248 -2.184 -9.045 1.00 81.38 102 GLY A N 1
ATOM 834 C CA . GLY A 1 102 ? -1.781 -3.551 -8.783 1.00 81.38 102 GLY A CA 1
ATOM 835 C C . GLY A 1 102 ? -0.495 -3.641 -7.949 1.00 81.38 102 GLY A C 1
ATOM 836 O O . GLY A 1 102 ? 0.097 -4.722 -7.845 1.00 81.38 102 GLY A O 1
ATOM 837 N N . ILE A 1 103 ? -0.075 -2.526 -7.343 1.00 83.38 103 ILE A N 1
ATOM 838 C CA . ILE A 1 103 ? 1.155 -2.414 -6.543 1.00 83.38 103 ILE A CA 1
ATOM 839 C C . ILE A 1 103 ? 0.886 -2.355 -5.032 1.00 83.38 103 ILE A C 1
ATOM 841 O O . ILE A 1 103 ? 1.819 -2.399 -4.238 1.00 83.38 103 ILE A O 1
ATOM 845 N N . PHE A 1 104 ? -0.375 -2.320 -4.595 1.00 87.31 104 PHE A N 1
ATOM 846 C CA . PHE A 1 104 ? -0.699 -2.447 -3.173 1.00 87.31 104 PHE A CA 1
ATOM 847 C C . PHE A 1 104 ? -0.622 -3.911 -2.720 1.00 87.31 104 PHE A C 1
ATOM 849 O O . PHE A 1 104 ? -1.389 -4.751 -3.191 1.00 87.31 104 PHE A O 1
ATOM 856 N N . ARG A 1 105 ? 0.321 -4.236 -1.824 1.00 84.75 105 ARG A N 1
ATOM 857 C CA . ARG A 1 105 ? 0.565 -5.620 -1.357 1.00 84.75 105 ARG A CA 1
ATOM 858 C C . ARG A 1 105 ? 0.870 -5.742 0.135 1.00 84.75 105 ARG A C 1
ATOM 860 O O . ARG A 1 105 ? 1.461 -6.732 0.555 1.00 84.75 105 ARG A O 1
ATOM 867 N N . LEU A 1 106 ? 0.487 -4.752 0.938 1.00 90.12 106 LEU A N 1
ATOM 868 C CA . LEU A 1 106 ? 0.612 -4.868 2.390 1.00 90.12 106 LEU A CA 1
ATOM 869 C C . LEU A 1 106 ? -0.251 -6.035 2.878 1.00 90.12 106 LEU A C 1
ATOM 871 O O . LEU A 1 106 ? -1.381 -6.187 2.423 1.00 90.12 106 LEU A O 1
ATOM 875 N N . GLU A 1 107 ? 0.281 -6.857 3.780 1.00 91.31 107 GLU A N 1
ATOM 876 C CA . GLU A 1 107 ? -0.454 -7.988 4.366 1.00 91.31 107 GLU A CA 1
ATOM 877 C C . GLU A 1 107 ? -1.360 -7.542 5.519 1.00 91.31 107 GLU A C 1
ATOM 879 O O . GLU A 1 107 ? -2.423 -8.118 5.753 1.00 91.31 107 GLU A O 1
ATOM 884 N N . GLU A 1 108 ? -0.956 -6.487 6.224 1.00 93.12 108 GLU A N 1
ATOM 885 C CA . GLU A 1 108 ? -1.658 -5.938 7.375 1.00 93.12 108 GLU A CA 1
ATOM 886 C C . GLU A 1 108 ? -1.331 -4.451 7.523 1.00 93.12 108 GLU A C 1
ATOM 888 O O . GLU A 1 108 ? -0.170 -4.059 7.419 1.00 93.12 108 GLU A O 1
ATOM 893 N N . PHE A 1 109 ? -2.354 -3.624 7.729 1.00 93.69 109 PHE A N 1
ATOM 894 C CA . PHE A 1 109 ? -2.213 -2.171 7.815 1.00 93.69 109 PHE A CA 1
ATOM 895 C C . PHE A 1 109 ? -3.393 -1.533 8.556 1.00 93.69 109 PHE A C 1
ATOM 897 O O . PHE A 1 109 ? -4.434 -2.156 8.801 1.00 93.69 109 PHE A O 1
ATOM 904 N N . LEU A 1 110 ? -3.215 -0.266 8.914 1.00 93.31 110 LEU A N 1
ATOM 905 C CA . LEU A 1 110 ? -4.243 0.596 9.477 1.00 93.31 110 LEU A CA 1
ATOM 906 C C . LEU A 1 110 ? -4.791 1.483 8.365 1.00 93.31 110 LEU A C 1
ATOM 908 O O . LEU A 1 110 ? -4.029 2.116 7.643 1.00 93.31 110 LEU A O 1
ATOM 912 N N . LEU A 1 111 ? -6.109 1.515 8.215 1.00 94.00 111 LEU A N 1
ATOM 913 C CA . LEU A 1 111 ? -6.779 2.249 7.154 1.00 94.00 111 LEU A CA 1
ATOM 914 C C . LEU A 1 111 ? -7.582 3.414 7.725 1.00 94.00 111 LEU A C 1
ATOM 916 O O . LEU A 1 111 ? -8.575 3.225 8.441 1.00 94.00 111 LEU A O 1
ATOM 920 N N . ASP A 1 112 ? -7.192 4.618 7.325 1.00 91.62 112 ASP A N 1
ATOM 921 C CA . ASP A 1 112 ? -7.958 5.829 7.563 1.00 91.62 112 ASP A CA 1
ATOM 922 C C . ASP A 1 112 ? -9.120 5.916 6.569 1.00 91.62 112 ASP A C 1
ATOM 924 O O . ASP A 1 112 ? -8.962 6.152 5.366 1.00 91.62 112 ASP A O 1
ATOM 928 N N . LYS A 1 113 ? -10.329 5.719 7.098 1.00 83.94 113 LYS A N 1
ATOM 929 C CA . LYS A 1 113 ? -11.585 5.842 6.348 1.00 83.94 113 LYS A CA 1
ATOM 930 C C . LYS A 1 113 ? -11.981 7.291 6.056 1.00 83.94 113 LYS A C 1
ATOM 932 O O . LYS A 1 113 ? -12.874 7.539 5.236 1.00 83.94 113 LYS A O 1
ATOM 937 N N . SER A 1 114 ? -11.399 8.241 6.776 1.00 81.06 114 SER A N 1
ATOM 938 C CA . SER A 1 114 ? -11.770 9.648 6.824 1.00 81.06 114 SER A CA 1
ATOM 939 C C . SER A 1 114 ? -13.296 9.800 6.979 1.00 81.06 114 SER A C 1
ATOM 941 O O . SER A 1 114 ? -13.921 9.199 7.858 1.00 81.06 114 SER A O 1
ATOM 943 N N . ARG A 1 115 ? -13.952 10.566 6.095 1.00 81.50 115 ARG A N 1
ATOM 944 C CA . ARG A 1 115 ? -15.417 10.755 6.083 1.00 81.50 115 ARG A CA 1
ATOM 945 C C . ARG A 1 115 ? -16.168 9.756 5.197 1.00 81.50 115 ARG A C 1
ATOM 947 O O . ARG A 1 115 ? -17.361 9.944 4.952 1.00 81.50 115 ARG A O 1
ATOM 954 N N . LYS A 1 116 ? -15.495 8.736 4.656 1.00 83.00 116 LYS A N 1
ATOM 955 C CA . LYS A 1 116 ? -16.116 7.798 3.714 1.00 83.00 116 LYS A CA 1
ATOM 956 C C . LYS A 1 116 ? -16.977 6.779 4.452 1.00 83.00 116 LYS A C 1
ATOM 958 O O . LYS A 1 116 ? -16.792 6.483 5.633 1.00 83.00 116 LYS A O 1
ATOM 963 N N . TRP A 1 117 ? -17.990 6.286 3.747 1.00 87.00 117 TRP A N 1
ATOM 964 C CA . TRP A 1 117 ? -18.984 5.407 4.343 1.00 87.00 117 TRP A CA 1
ATOM 965 C C . TRP A 1 117 ? -18.400 4.007 4.521 1.00 87.00 117 TRP A C 1
ATOM 967 O O . TRP A 1 117 ? -18.023 3.376 3.537 1.00 87.00 117 TRP A O 1
ATOM 977 N N . GLU A 1 118 ? -18.343 3.515 5.762 1.00 87.81 118 GLU A N 1
ATOM 978 C CA . GLU A 1 118 ? -17.642 2.265 6.097 1.00 87.81 118 GLU A CA 1
ATOM 979 C C . GLU A 1 118 ? -18.130 1.075 5.266 1.00 87.81 118 GLU A C 1
ATOM 981 O O . GLU A 1 118 ? -17.320 0.289 4.793 1.00 87.81 118 GLU A O 1
ATOM 986 N N . LYS A 1 119 ? -19.439 0.986 4.994 1.00 90.50 119 LYS A N 1
ATOM 987 C CA . LYS A 1 119 ? -19.993 -0.077 4.147 1.00 90.50 119 LYS A CA 1
ATOM 988 C C . LYS A 1 119 ? -19.334 -0.122 2.764 1.00 90.50 119 LYS A C 1
ATOM 990 O O . LYS A 1 119 ? -18.996 -1.199 2.294 1.00 90.50 119 LYS A O 1
ATOM 995 N N . LYS A 1 120 ? -19.131 1.042 2.142 1.00 91.38 120 LYS A N 1
ATOM 996 C CA . LYS A 1 120 ? -18.469 1.137 0.839 1.00 91.38 120 LYS A CA 1
ATOM 997 C C . LYS A 1 120 ? -17.000 0.726 0.941 1.00 91.38 120 LYS A C 1
ATOM 999 O O . LYS A 1 120 ? -16.523 -0.020 0.106 1.00 91.38 120 LYS A O 1
ATOM 1004 N N . ILE A 1 121 ? -16.310 1.159 1.994 1.00 92.50 121 ILE A N 1
ATOM 1005 C CA . ILE A 1 121 ? -14.907 0.787 2.216 1.00 92.50 121 ILE A CA 1
ATOM 1006 C C . ILE A 1 121 ? -14.767 -0.726 2.356 1.00 92.50 121 ILE A C 1
ATOM 1008 O O . ILE A 1 121 ? -13.871 -1.300 1.759 1.00 92.50 121 ILE A O 1
ATOM 1012 N N . MET A 1 122 ? -15.671 -1.377 3.089 1.00 92.94 122 MET A N 1
ATOM 1013 C CA . MET A 1 122 ? -15.693 -2.835 3.227 1.00 92.94 122 MET A CA 1
ATOM 1014 C C . MET A 1 122 ? -15.888 -3.551 1.883 1.00 92.94 122 MET A C 1
ATOM 1016 O O . MET A 1 122 ? -15.265 -4.584 1.650 1.00 92.94 122 MET A O 1
ATOM 1020 N N . GLU A 1 123 ? -16.733 -3.008 1.002 1.00 93.44 123 GLU A N 1
ATOM 1021 C CA . GLU A 1 123 ? -16.903 -3.509 -0.369 1.00 93.44 123 GLU A CA 1
ATOM 1022 C C . GLU A 1 123 ? -15.618 -3.317 -1.192 1.00 93.44 123 GLU A C 1
ATOM 1024 O O . GLU A 1 123 ? -15.172 -4.257 -1.849 1.00 93.44 123 GLU A O 1
ATOM 1029 N N . ASP A 1 124 ? -14.990 -2.140 -1.105 1.00 93.31 124 ASP A N 1
ATOM 1030 C CA . ASP A 1 124 ? -13.775 -1.806 -1.852 1.00 93.31 124 ASP A CA 1
ATOM 1031 C C . ASP A 1 124 ? -12.574 -2.656 -1.407 1.00 93.31 124 ASP A C 1
ATOM 1033 O O . ASP A 1 124 ? -11.930 -3.290 -2.240 1.00 93.31 124 ASP A O 1
ATOM 1037 N N . ILE A 1 125 ? -12.285 -2.735 -0.100 1.00 94.31 125 ILE A N 1
ATOM 1038 C CA . ILE A 1 125 ? -11.180 -3.567 0.407 1.00 94.31 125 ILE A CA 1
ATOM 1039 C C . ILE A 1 125 ? -11.434 -5.051 0.098 1.00 94.31 125 ILE A C 1
ATOM 1041 O O . ILE A 1 125 ? -10.514 -5.768 -0.294 1.00 94.31 125 ILE A O 1
ATOM 1045 N N . GLY A 1 126 ? -12.692 -5.499 0.181 1.00 93.81 126 GLY A N 1
ATOM 1046 C CA . GLY A 1 126 ? -13.084 -6.866 -0.153 1.00 93.81 126 GLY A CA 1
ATOM 1047 C C . GLY A 1 126 ? -12.846 -7.207 -1.624 1.00 93.81 126 GLY A C 1
ATOM 1048 O O . GLY A 1 126 ? -12.375 -8.303 -1.925 1.00 93.81 126 GLY A O 1
ATOM 1049 N N . ALA A 1 127 ? -13.097 -6.266 -2.540 1.00 93.06 127 ALA A N 1
ATOM 1050 C CA . ALA A 1 127 ? -12.827 -6.444 -3.967 1.00 93.06 127 ALA A CA 1
ATOM 1051 C C . ALA A 1 127 ? -11.334 -6.672 -4.267 1.00 93.06 127 ALA A C 1
ATOM 1053 O O . ALA A 1 127 ? -11.005 -7.376 -5.221 1.00 93.06 127 ALA A O 1
ATOM 1054 N N . TYR A 1 128 ? -10.446 -6.134 -3.427 1.00 92.00 128 TYR A N 1
ATOM 1055 C CA . TYR A 1 128 ? -8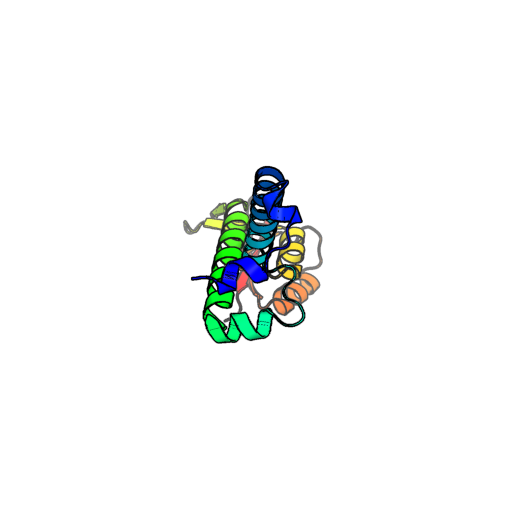.994 -6.312 -3.517 1.00 92.00 128 TYR A CA 1
ATOM 1056 C C . TYR A 1 128 ? -8.449 -7.461 -2.652 1.00 92.00 128 TYR A C 1
ATOM 1058 O O . TYR A 1 128 ? -7.236 -7.632 -2.555 1.00 92.00 128 TYR A O 1
ATOM 1066 N N . GLY A 1 129 ? -9.318 -8.283 -2.053 1.00 92.94 129 GLY A N 1
ATOM 1067 C CA . GLY A 1 129 ? -8.906 -9.449 -1.267 1.00 92.94 129 GLY A CA 1
ATOM 1068 C C . GLY A 1 129 ? -8.468 -9.116 0.158 1.00 92.94 129 GLY A C 1
ATOM 1069 O O . GLY A 1 129 ? -7.646 -9.827 0.731 1.00 92.94 129 GLY A O 1
ATOM 1070 N N . TYR A 1 130 ? -9.009 -8.049 0.739 1.00 95.81 130 TYR A N 1
ATOM 1071 C CA . TYR A 1 130 ? -8.752 -7.636 2.114 1.00 95.81 130 TYR A CA 1
ATOM 1072 C C . TYR A 1 130 ? -9.998 -7.767 2.988 1.00 95.81 130 TYR A C 1
ATOM 1074 O O . TYR A 1 130 ? -11.134 -7.700 2.519 1.00 95.81 130 TYR A O 1
ATOM 1082 N N . GLN A 1 131 ? -9.781 -7.919 4.290 1.00 95.25 131 GLN A N 1
ATOM 1083 C CA . GLN A 1 131 ? -10.830 -7.982 5.296 1.00 95.25 131 GLN A CA 1
ATOM 1084 C C . GLN A 1 131 ? -10.489 -7.109 6.499 1.00 95.25 131 GLN A C 1
ATOM 1086 O O . GLN A 1 131 ? -9.336 -6.963 6.899 1.00 95.25 131 GLN A O 1
ATOM 1091 N N . LYS A 1 132 ? -11.523 -6.542 7.111 1.00 94.69 132 LYS A N 1
ATOM 1092 C CA . LYS A 1 132 ? -11.393 -5.821 8.374 1.00 94.69 132 LYS A CA 1
ATOM 1093 C C . LYS A 1 132 ? -11.325 -6.814 9.530 1.00 94.69 132 LYS A C 1
ATOM 1095 O O . LYS A 1 132 ? -12.221 -7.642 9.687 1.00 94.69 132 LYS A O 1
ATOM 1100 N N . VAL A 1 133 ? -10.320 -6.650 10.379 1.00 93.25 133 VAL A N 1
ATOM 1101 C CA . VAL A 1 133 ? -10.152 -7.390 11.635 1.00 93.25 133 VAL A CA 1
ATOM 1102 C C . VAL A 1 133 ? -10.860 -6.679 12.785 1.00 93.25 133 VAL A C 1
ATOM 1104 O O . VAL A 1 133 ? -11.513 -7.317 13.608 1.00 93.25 133 VAL A O 1
ATOM 1107 N N . GLY A 1 134 ? -10.783 -5.348 12.830 1.00 91.19 134 GLY A N 1
ATOM 1108 C CA . GLY A 1 134 ? -11.328 -4.580 13.941 1.00 91.19 134 GLY A CA 1
ATOM 1109 C C . GLY A 1 134 ? -11.189 -3.075 13.772 1.00 91.19 134 GLY A C 1
ATOM 1110 O O . GLY A 1 134 ? -11.065 -2.560 12.659 1.00 91.19 134 GLY A O 1
ATOM 1111 N N . TYR A 1 135 ? -11.244 -2.384 14.904 1.00 91.69 135 TYR A N 1
ATOM 1112 C CA . TYR A 1 135 ? -11.006 -0.952 15.015 1.00 91.69 135 TYR A CA 1
ATOM 1113 C C . TYR A 1 135 ? -9.828 -0.724 15.949 1.00 91.69 135 TYR A C 1
ATOM 1115 O O . TYR A 1 135 ? -9.701 -1.430 16.950 1.00 91.69 135 TYR A O 1
ATOM 1123 N N . VAL A 1 136 ? -9.016 0.277 15.635 1.00 90.06 136 VAL A N 1
ATOM 1124 C CA . VAL A 1 136 ? -7.936 0.746 16.503 1.00 90.06 136 VAL A CA 1
ATOM 1125 C C . VAL A 1 136 ? -8.136 2.240 16.705 1.00 90.06 136 VAL A C 1
ATOM 1127 O O . VAL A 1 136 ? -8.473 2.958 15.764 1.00 90.06 136 VAL A O 1
ATOM 1130 N N . GLU A 1 137 ? -7.996 2.691 17.945 1.00 85.75 137 GLU A N 1
ATOM 1131 C CA . GLU A 1 137 ? -8.065 4.106 18.292 1.00 85.75 137 GLU A CA 1
ATOM 1132 C C . GLU A 1 137 ? -6.644 4.655 18.369 1.00 85.75 137 GLU A C 1
ATOM 1134 O O . GLU A 1 137 ? -5.825 4.176 19.154 1.00 85.75 137 GLU A O 1
ATOM 1139 N N . ILE A 1 138 ? -6.343 5.627 17.516 1.00 80.88 138 ILE A N 1
ATOM 1140 C CA . ILE A 1 138 ? -5.015 6.216 17.373 1.00 80.88 138 ILE A CA 1
ATOM 1141 C C . ILE A 1 138 ? -5.194 7.723 17.233 1.00 80.88 138 ILE A C 1
ATOM 1143 O O . ILE A 1 138 ? -6.009 8.171 16.436 1.00 80.88 138 ILE A O 1
ATOM 1147 N N . PHE A 1 139 ? -4.444 8.510 18.009 1.00 71.31 139 PHE A N 1
ATOM 1148 C CA . PHE A 1 139 ? -4.499 9.979 17.968 1.00 71.31 139 PHE A CA 1
ATOM 1149 C C . PHE A 1 139 ? -5.925 10.560 18.097 1.00 71.31 139 PHE A C 1
ATOM 1151 O O . PHE A 1 139 ? -6.243 11.554 17.457 1.00 71.31 139 PHE A O 1
ATOM 1158 N N . GLU A 1 140 ? -6.776 9.947 18.932 1.00 75.25 140 GLU A N 1
ATOM 1159 C CA . GLU A 1 140 ? -8.198 10.316 19.114 1.00 75.25 140 GLU A CA 1
ATOM 1160 C C . GLU A 1 140 ? -9.098 10.057 17.883 1.00 75.25 140 GLU A C 1
ATOM 1162 O O . GLU A 1 140 ? -10.262 10.466 17.858 1.00 75.25 140 GLU A O 1
ATOM 1167 N N . GLU A 1 141 ? -8.603 9.328 16.878 1.00 80.56 141 GLU A N 1
ATOM 1168 C CA . GLU A 1 141 ? -9.364 8.888 15.710 1.00 80.56 141 GLU A CA 1
ATOM 1169 C C . GLU A 1 141 ? -9.512 7.361 15.658 1.00 80.56 141 GLU A C 1
ATOM 1171 O O . GLU A 1 141 ? -8.638 6.594 16.059 1.00 80.56 141 GLU A O 1
ATOM 1176 N N . VAL A 1 142 ? -10.661 6.902 15.150 1.00 86.38 142 VAL A N 1
ATOM 1177 C CA . VAL A 1 142 ? -10.961 5.473 14.997 1.00 86.38 142 VAL A CA 1
ATOM 1178 C C . VAL A 1 142 ? -10.652 5.041 13.569 1.00 86.38 142 VAL A C 1
ATOM 1180 O O . VAL A 1 142 ? -11.408 5.352 12.638 1.00 86.38 142 VAL A O 1
ATOM 1183 N N . VAL A 1 143 ? -9.580 4.270 13.419 1.00 91.44 143 VAL A N 1
ATOM 1184 C CA . VAL A 1 143 ? -9.137 3.690 12.148 1.00 91.44 143 VAL A CA 1
ATOM 1185 C C . VAL A 1 143 ? -9.503 2.213 12.043 1.00 91.44 143 VAL A C 1
ATOM 1187 O O . VAL A 1 143 ? -9.825 1.544 13.031 1.00 91.44 143 VAL A O 1
ATOM 1190 N N . LEU A 1 144 ? -9.510 1.698 10.815 1.00 93.31 144 LEU A N 1
ATOM 1191 C CA . LEU A 1 144 ? -9.815 0.298 10.540 1.00 93.31 144 LEU A CA 1
ATOM 1192 C C . LEU A 1 144 ? -8.529 -0.522 10.553 1.00 93.31 144 LEU A C 1
ATOM 1194 O O . LEU A 1 144 ? -7.571 -0.184 9.870 1.00 93.31 144 LEU A O 1
ATOM 1198 N N . HIS A 1 145 ? -8.529 -1.638 11.272 1.00 94.12 145 HIS A N 1
ATOM 1199 C CA . HIS A 1 145 ? -7.457 -2.625 11.167 1.00 94.12 145 HIS A CA 1
ATOM 1200 C C . HIS A 1 145 ? -7.801 -3.622 10.069 1.00 94.12 145 HIS A C 1
ATOM 1202 O O . HIS A 1 145 ? -8.851 -4.272 10.132 1.00 94.12 145 HIS A O 1
ATOM 1208 N N . VAL A 1 146 ? -6.946 -3.711 9.053 1.00 95.06 146 VAL A N 1
ATOM 1209 C CA . VAL A 1 146 ? -7.194 -4.475 7.829 1.00 95.06 146 VAL A CA 1
ATOM 1210 C C . VAL A 1 146 ? -6.081 -5.496 7.617 1.00 95.06 146 VAL A C 1
ATOM 1212 O O . VAL A 1 146 ? -4.903 -5.183 7.774 1.00 95.06 146 VAL A O 1
ATOM 1215 N N . THR A 1 147 ? -6.462 -6.716 7.242 1.00 95.00 147 THR A N 1
ATOM 1216 C CA . THR A 1 147 ? -5.548 -7.795 6.852 1.00 95.00 147 THR A CA 1
ATOM 1217 C C . THR A 1 147 ? -5.942 -8.376 5.506 1.00 95.00 147 THR A C 1
ATOM 1219 O O . THR A 1 147 ? -7.095 -8.280 5.073 1.00 95.00 147 THR A O 1
ATOM 1222 N N . ARG A 1 148 ? -4.987 -9.001 4.823 1.00 93.06 148 ARG A N 1
ATOM 1223 C CA . ARG A 1 148 ? -5.263 -9.765 3.611 1.00 93.06 148 ARG A CA 1
ATOM 1224 C C . ARG A 1 148 ? -6.137 -10.978 3.939 1.00 93.06 148 ARG A C 1
ATOM 1226 O O . ARG A 1 148 ? -5.892 -11.698 4.908 1.00 93.06 148 ARG A O 1
ATOM 1233 N N . ALA A 1 149 ? -7.188 -11.187 3.151 1.00 87.44 149 ALA A N 1
ATOM 1234 C CA . ALA A 1 149 ? -8.029 -12.370 3.262 1.00 87.44 149 ALA A CA 1
ATOM 1235 C C . ALA A 1 149 ? -7.227 -13.583 2.770 1.00 87.44 149 ALA A C 1
ATOM 1237 O O . ALA A 1 149 ? -6.735 -13.589 1.641 1.00 87.44 149 ALA A O 1
ATOM 1238 N N . THR A 1 150 ? -7.044 -14.562 3.656 1.00 70.12 150 THR A N 1
ATOM 1239 C CA . THR A 1 150 ? -6.322 -15.814 3.382 1.00 70.12 150 THR A CA 1
ATOM 1240 C C . THR A 1 150 ? -7.215 -16.831 2.685 1.00 70.12 150 THR A C 1
ATOM 1242 O O . THR A 1 150 ? -8.423 -16.873 3.017 1.00 70.12 150 THR A O 1
#

Foldseek 3Di:
DPPVVVVDDPVCVVVVVVVVVVVVVVVVVVVVCVLVVHDCPDPNCVVVCVVVNPVVCVVSVVVVLVVVLVVVLVPFDWDDLPPRDTFGEDEPVRVLVCLVVVSHDDQKHWYDCDPPDVVVVQVVCVVSQKHFPAWGQDPNDIITIMGGHD

pLDDT: mean 75.04, std 15.01, range [41.97, 95.81]

Secondary structure (DSSP, 8-state):
--SGGGSS-HHHHHSHHHHHHHHHHHHHHHHHHHHHT-S-TTTHHHHHHHHH-HHHHHHHHHHHHHHHHHHHHHHSPEEE-SSS-EEEEEEHHHHHHHHHTT----SEEEEE-TTS-HHHHHHHHHHTTEEEEEEEEETTEEEEEEEE--

Radius of gyration: 25.0 Å; chains: 1; bounding box: 56×30×70 Å